Protein AF-0000000070045339 (afdb_homodimer)

Radius of gyration: 18.53 Å; Cα contacts (8 Å, |Δi|>4): 277; chains: 2; bounding box: 24×52×31 Å

InterPro domains:
  IPR003746 Protein of unknown function DUF167 [PF02594] (15-68)
  IPR003746 Protein of unknown function DUF167 [SM01152] (1-70)
  IPR003746 Protein of unknown function DUF167 [TIGR00251] (13-68)
  IPR036591 YggU-like superfamily [G3DSA:3.30.1200.10] (4-70)
  IPR036591 YggU-like superfamily [SSF69786] (13-69)

Foldseek 3Di:
DDDDDDDDDFDADWDDDPQDIDGGDDDDLPLPPVVQRVLVVVCVVVVHDSVQKDWDDQSNHPDTDIGGHD/DDDDDDDDDFDADWDDDPQDIDGGDDDDLDLPPVVQRVLVVVCVVVVHDSVQKDWDDQSNHPDTDIGGHD

Organism: NCBI:txid859350

Solvent-accessible surface area (backbone atoms only — not comparable to full-atom values): 7563 Å² total; per-residue (Å²): 86,69,33,40,34,38,58,38,66,37,57,71,45,78,45,78,56,91,52,33,34,43,32,29,33,74,49,56,95,45,76,52,56,33,55,51,49,50,36,48,52,50,18,59,73,73,71,47,59,52,88,36,44,43,78,76,42,40,79,85,44,52,55,26,35,34,36,40,65,125,90,69,32,42,34,37,57,39,65,38,56,71,45,76,46,77,57,91,52,34,33,42,31,28,35,74,50,58,95,46,79,51,56,34,57,52,50,49,37,47,52,50,17,60,74,72,70,48,59,53,88,36,45,43,77,76,43,39,79,86,44,54,53,25,34,34,36,38,63,123

Sequence (140 aa):
MIYKVRVEFSKEFLEIKENQINIGIKSKPLKGEANKEIIKKIAKHFGVSTALVQIKSGHKSREKIIEILKMIYKVRVEFSKEFLEIKENQINIGIKSKPLKGEANKEIIKKIAKHFGVSTALVQIKSGHKSREKIIEILK

Nearest PDB structures (foldseek):
  1n91-assembly1_A  TM=8.377E-01  e=1.249E-02  Escherichia coli O157:H7 str. EDL933
  1yh5-assembly1_A  TM=7.943E-01  e=1.249E-02  Escherichia coli O157:H7 str. EDL933
  5tr5-assembly1_A  TM=6.465E-01  e=1.350E+00  Homo sapiens
  2m0x-assembly1_A  TM=5.030E-01  e=2.017E+00  Homo sapiens
  1wgy-assembly1_A  TM=4.432E-01  e=3.684E+00  Homo sapiens

Structure (mmCIF, N/CA/C/O backbone):
data_AF-0000000070045339-model_v1
#
loop_
_entity.id
_entity.type
_entity.pdbx_description
1 polymer 'DUF167 domain-containing protein'
#
loop_
_atom_site.group_PDB
_atom_site.id
_atom_site.type_symbol
_atom_site.label_atom_id
_atom_site.label_alt_id
_atom_site.label_comp_id
_atom_site.label_asym_id
_atom_site.label_entity_id
_atom_site.label_seq_id
_atom_site.pdbx_PDB_ins_code
_atom_site.Cartn_x
_atom_site.Cartn_y
_atom_site.Cartn_z
_atom_site.occupancy
_atom_site.B_iso_or_equiv
_atom_site.auth_seq_id
_atom_site.auth_comp_id
_atom_site.auth_asym_id
_atom_site.auth_atom_id
_atom_site.pdbx_PDB_model_num
ATOM 1 N N . MET A 1 1 ? 2.34 -26.109 -10.508 1 95 1 MET A N 1
ATOM 2 C CA . MET A 1 1 ? 3.467 -25.188 -10.547 1 95 1 MET A CA 1
ATOM 3 C C . MET A 1 1 ? 3.781 -24.656 -9.148 1 95 1 MET A C 1
ATOM 5 O O . MET A 1 1 ? 2.871 -24.328 -8.383 1 95 1 MET A O 1
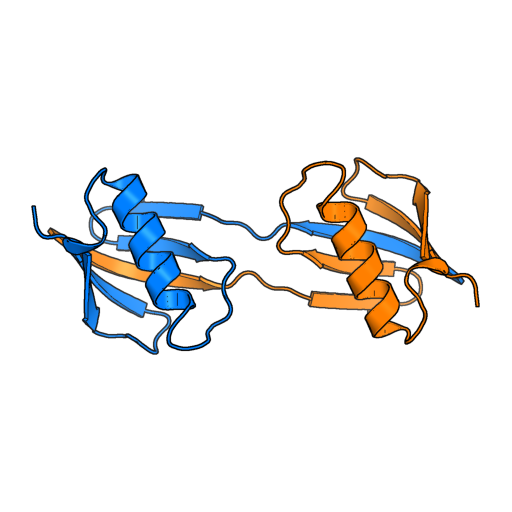ATOM 9 N N . ILE A 1 2 ? 5.113 -24.672 -8.828 1 96.56 2 ILE A N 1
ATOM 10 C CA . ILE A 1 2 ? 5.555 -24.234 -7.508 1 96.56 2 ILE A CA 1
ATOM 11 C C . ILE A 1 2 ? 6.418 -22.984 -7.648 1 96.56 2 ILE A C 1
ATOM 13 O O . ILE A 1 2 ? 7.32 -22.938 -8.484 1 96.56 2 ILE A O 1
ATOM 17 N N . TYR A 1 3 ? 6.117 -22 -6.777 1 97.38 3 TYR A N 1
ATOM 18 C CA . TYR A 1 3 ? 6.855 -20.734 -6.82 1 97.38 3 TYR A CA 1
ATOM 19 C C . TYR A 1 3 ? 7.309 -20.328 -5.422 1 97.38 3 TYR A C 1
ATOM 21 O O . TYR A 1 3 ? 6.605 -20.562 -4.438 1 97.38 3 TYR A O 1
ATOM 29 N N . LYS A 1 4 ? 8.43 -19.719 -5.367 1 97.88 4 LYS A N 1
ATOM 30 C CA . LYS A 1 4 ? 8.859 -19 -4.172 1 97.88 4 LYS A CA 1
ATOM 31 C C . LYS A 1 4 ? 8.406 -17.547 -4.207 1 97.88 4 LYS A C 1
ATOM 33 O O . LYS A 1 4 ? 8.727 -16.812 -5.148 1 97.88 4 LYS A O 1
ATOM 38 N N . VAL A 1 5 ? 7.676 -17.188 -3.096 1 96.94 5 VAL A N 1
ATOM 39 C CA . VAL A 1 5 ? 7.078 -15.852 -3.125 1 96.94 5 VAL A CA 1
ATOM 40 C C . VAL A 1 5 ? 7.695 -14.984 -2.031 1 96.94 5 VAL A C 1
ATOM 42 O O . VAL A 1 5 ? 7.805 -15.406 -0.88 1 96.94 5 VAL A O 1
ATOM 45 N N . ARG A 1 6 ? 8.07 -13.773 -2.414 1 96.69 6 ARG A N 1
ATOM 46 C CA . ARG A 1 6 ? 8.5 -12.75 -1.463 1 96.69 6 ARG A CA 1
ATOM 47 C C . ARG A 1 6 ? 7.5 -11.594 -1.419 1 96.69 6 ARG A C 1
ATOM 49 O O . ARG A 1 6 ? 7.215 -10.977 -2.445 1 96.69 6 ARG A O 1
ATOM 56 N N . VAL A 1 7 ? 7.023 -11.398 -0.202 1 93.62 7 VAL A N 1
ATOM 57 C CA . VAL A 1 7 ? 5.98 -10.391 -0.048 1 93.62 7 VAL A CA 1
ATOM 58 C C . VAL A 1 7 ? 6.602 -9.07 0.401 1 93.62 7 VAL A C 1
ATOM 60 O O . VAL A 1 7 ? 7.41 -9.039 1.331 1 93.62 7 VAL A O 1
ATOM 63 N N . GLU A 1 8 ? 6.23 -7.984 -0.32 1 88.69 8 GLU A N 1
ATOM 64 C CA . GLU A 1 8 ? 6.574 -6.633 0.108 1 88.69 8 GLU A CA 1
ATOM 65 C C . GLU A 1 8 ? 5.332 -5.863 0.548 1 88.69 8 GLU A C 1
ATOM 67 O O . GLU A 1 8 ? 4.383 -5.711 -0.223 1 88.69 8 GLU A O 1
ATOM 72 N N . PHE A 1 9 ? 5.359 -5.395 1.773 1 86 9 PHE A N 1
ATOM 73 C CA . PHE A 1 9 ? 4.215 -4.66 2.311 1 86 9 PHE A CA 1
ATOM 74 C C . PHE A 1 9 ? 4.34 -3.172 2.014 1 86 9 PHE A C 1
ATOM 76 O O . PHE A 1 9 ? 5.434 -2.607 2.088 1 86 9 PHE A O 1
ATOM 83 N N . SER A 1 10 ? 3.217 -2.703 1.582 1 80.31 10 SER A N 1
ATOM 84 C CA . SER A 1 10 ? 3.17 -1.265 1.339 1 80.31 10 SER A CA 1
ATOM 85 C C . SER A 1 10 ? 3.373 -0.478 2.629 1 80.31 10 SER A C 1
ATOM 87 O O . SER A 1 10 ? 2.863 -0.864 3.684 1 80.31 10 SER A O 1
ATOM 89 N N . LYS A 1 11 ? 4.227 0.384 2.486 1 72.44 11 LYS A N 1
ATOM 90 C CA . LYS A 1 11 ? 4.543 1.171 3.674 1 72.44 11 LYS A CA 1
ATOM 91 C C . LYS A 1 11 ? 3.641 2.396 3.779 1 72.44 11 LYS A C 1
ATOM 93 O O . LYS A 1 11 ? 3.518 3.166 2.824 1 72.44 11 LYS A O 1
ATOM 98 N N . GLU A 1 12 ? 2.701 2.34 4.719 1 81.88 12 GLU A N 1
ATOM 99 C CA . GLU A 1 12 ? 2.062 3.586 5.137 1 81.88 12 GLU A CA 1
ATOM 100 C C . GLU A 1 12 ? 2.883 4.297 6.207 1 81.88 12 GLU A C 1
ATOM 102 O O . GLU A 1 12 ? 3.312 3.674 7.184 1 81.88 12 GLU A O 1
ATOM 107 N N . PHE A 1 13 ? 3.236 5.461 5.801 1 86.88 13 PHE A N 1
ATOM 108 C CA . PHE A 1 13 ? 4.02 6.203 6.785 1 86.88 13 PHE A CA 1
ATOM 109 C C . PHE A 1 13 ? 3.756 7.699 6.672 1 86.88 13 PHE A C 1
ATOM 111 O O . PHE A 1 13 ? 3.174 8.156 5.688 1 86.88 13 PHE A O 1
ATOM 118 N N . LEU A 1 14 ? 3.945 8.43 7.734 1 94.44 14 LEU A N 1
ATOM 119 C CA . LEU A 1 14 ? 3.924 9.883 7.777 1 94.44 14 LEU A CA 1
ATOM 120 C C . LEU A 1 14 ? 5.113 10.422 8.57 1 94.44 14 LEU A C 1
ATOM 122 O O . LEU A 1 14 ? 5.23 10.18 9.773 1 94.44 14 LEU A O 1
ATOM 126 N N . GLU A 1 15 ? 6.039 10.992 7.828 1 95.06 15 GLU A N 1
ATOM 127 C CA . GLU A 1 15 ? 7.23 11.578 8.438 1 95.06 15 GLU A CA 1
ATOM 128 C C . GLU A 1 15 ? 7.211 13.102 8.32 1 95.06 15 GLU A C 1
ATOM 130 O O . GLU A 1 15 ? 7.023 13.648 7.234 1 95.06 15 GLU A O 1
ATOM 135 N N . ILE A 1 16 ? 7.414 13.758 9.477 1 95.19 16 ILE A N 1
ATOM 136 C CA . ILE A 1 16 ? 7.395 15.219 9.469 1 95.19 16 ILE A CA 1
ATOM 137 C C . ILE A 1 16 ? 8.781 15.75 9.836 1 95.19 16 ILE A C 1
ATOM 139 O O . ILE A 1 16 ? 9.352 15.367 10.859 1 95.19 16 ILE A O 1
ATOM 143 N N . LYS A 1 17 ? 9.32 16.531 8.945 1 95.94 17 LYS A N 1
ATOM 144 C CA . LYS A 1 17 ? 10.555 17.266 9.188 1 95.94 17 LYS A CA 1
ATOM 145 C C . LYS A 1 17 ? 10.352 18.766 8.953 1 95.94 17 LYS A C 1
ATOM 147 O O . LYS A 1 17 ? 10.32 19.219 7.805 1 95.94 17 LYS A O 1
ATOM 152 N N . GLU A 1 18 ? 10.281 19.484 10.008 1 94.56 18 GLU A N 1
ATOM 153 C CA . GLU A 1 18 ? 9.992 20.906 9.914 1 94.56 18 GLU A CA 1
ATOM 154 C C . GLU A 1 18 ? 8.664 21.156 9.195 1 94.56 18 GLU A C 1
ATOM 156 O O . GLU A 1 18 ? 7.609 20.734 9.664 1 94.56 18 GLU A O 1
ATOM 161 N N . ASN A 1 19 ? 8.719 21.75 8.07 1 95.88 19 ASN A N 1
ATOM 162 C CA . ASN A 1 19 ? 7.496 22.047 7.328 1 95.88 19 ASN A CA 1
ATOM 163 C C . ASN A 1 19 ? 7.316 21.109 6.141 1 95.88 19 ASN A C 1
ATOM 165 O O . ASN A 1 19 ? 6.625 21.438 5.176 1 95.88 19 ASN A O 1
ATOM 169 N N . GLN A 1 20 ? 7.969 19.969 6.227 1 97.06 20 GLN A N 1
ATOM 170 C CA . GLN A 1 20 ? 7.871 18.969 5.168 1 97.06 20 GLN A CA 1
ATOM 171 C C . GLN A 1 20 ? 7.273 17.672 5.691 1 97.06 20 GLN A C 1
ATOM 173 O O . GLN A 1 20 ? 7.68 17.172 6.742 1 97.06 20 GLN A O 1
ATOM 178 N N . ILE A 1 21 ? 6.281 17.203 4.902 1 97.19 21 ILE A N 1
ATOM 179 C CA . ILE A 1 21 ? 5.68 15.93 5.27 1 97.19 21 ILE A CA 1
ATOM 180 C C . ILE A 1 21 ? 5.875 14.922 4.137 1 97.19 21 ILE A C 1
ATOM 182 O O . ILE A 1 21 ? 5.484 15.18 2.994 1 97.19 21 ILE A O 1
ATOM 186 N N . ASN A 1 22 ? 6.535 13.812 4.48 1 95.69 22 ASN A N 1
ATOM 187 C CA . ASN A 1 22 ? 6.547 12.656 3.588 1 95.69 22 ASN A CA 1
ATOM 188 C C . ASN A 1 22 ? 5.52 11.609 4.008 1 95.69 22 ASN A C 1
ATOM 190 O O . ASN A 1 22 ? 5.52 11.164 5.156 1 95.69 22 ASN A O 1
ATOM 194 N N . ILE A 1 23 ? 4.633 11.305 2.979 1 94.88 23 ILE A N 1
ATOM 195 C CA . ILE A 1 23 ? 3.529 10.43 3.373 1 94.88 23 ILE A CA 1
ATOM 196 C C . ILE A 1 23 ? 3.393 9.289 2.371 1 94.88 23 ILE A C 1
ATOM 198 O O . ILE A 1 23 ? 3.408 9.508 1.158 1 94.88 23 ILE A O 1
ATOM 202 N N . GLY A 1 24 ? 3.391 8.156 2.926 1 91.5 24 GLY A N 1
ATOM 203 C CA . GLY A 1 24 ? 3.082 6.977 2.139 1 91.5 24 GLY A CA 1
ATOM 204 C C . GLY A 1 24 ? 1.622 6.57 2.217 1 91.5 24 GLY A C 1
ATOM 205 O O . GLY A 1 24 ? 1.072 6.418 3.309 1 91.5 24 GLY A O 1
ATOM 206 N N . ILE A 1 25 ? 1.046 6.383 0.968 1 88 25 ILE A N 1
ATOM 207 C CA . ILE A 1 25 ? -0.375 6.051 0.997 1 88 25 ILE A CA 1
ATOM 208 C C . ILE A 1 25 ? -0.615 4.746 0.242 1 88 25 ILE A C 1
ATOM 210 O O . ILE A 1 25 ? 0.217 4.328 -0.566 1 88 25 ILE A O 1
ATOM 214 N N . LYS A 1 26 ? -1.754 4.219 0.552 1 82.88 26 LYS A N 1
ATOM 215 C CA . LYS A 1 26 ? -2.129 2.955 -0.076 1 82.88 26 LYS A CA 1
ATOM 216 C C . LYS A 1 26 ? -2.975 3.193 -1.324 1 82.88 26 LYS A C 1
ATOM 218 O O . LYS A 1 26 ? -2.979 2.371 -2.244 1 82.88 26 LYS A O 1
ATOM 223 N N . SER A 1 27 ? -3.643 4.324 -1.28 1 81.19 27 SER A N 1
ATOM 224 C CA . SER A 1 27 ? -4.539 4.641 -2.387 1 81.19 27 SER A CA 1
ATOM 225 C C . SER A 1 27 ? -3.764 4.828 -3.689 1 81.19 27 SER A C 1
ATOM 227 O O . SER A 1 27 ? -2.576 5.152 -3.67 1 81.19 27 SER A O 1
ATOM 229 N N . LYS A 1 28 ? -4.531 4.562 -4.836 1 79.88 28 LYS A N 1
ATOM 230 C CA . LYS A 1 28 ? -3.941 4.805 -6.148 1 79.88 28 LYS A CA 1
ATOM 231 C C . LYS A 1 28 ? -3.906 6.293 -6.469 1 79.88 28 LYS A C 1
ATOM 233 O O . LYS A 1 28 ? -4.691 7.07 -5.922 1 79.88 28 LYS A O 1
ATOM 238 N N . PRO A 1 29 ? -3.008 6.617 -7.312 1 82.5 29 PRO A N 1
ATOM 239 C CA . PRO A 1 29 ? -2.9 8.031 -7.688 1 82.5 29 PRO A CA 1
ATOM 240 C C . PRO A 1 29 ? -4.137 8.539 -8.422 1 82.5 29 PRO A C 1
ATOM 242 O O . PRO A 1 29 ? -4.129 8.633 -9.656 1 82.5 29 PRO A O 1
ATOM 245 N N . LEU A 1 30 ? -5.23 8.094 -8.117 1 76.06 30 LEU A N 1
ATOM 246 C CA . LEU A 1 30 ? -6.461 8.578 -8.734 1 76.06 30 LEU A CA 1
ATOM 247 C C . LEU A 1 30 ? -7.004 9.797 -7.992 1 76.06 30 LEU A C 1
ATOM 249 O O . LEU A 1 30 ? -7.051 9.797 -6.758 1 76.06 30 LEU A O 1
ATOM 253 N N . LYS A 1 31 ? -6.941 10.961 -8.562 1 67 31 LYS A N 1
ATOM 254 C CA . LYS A 1 31 ? -7.109 12.352 -8.148 1 67 31 LYS A CA 1
ATOM 255 C C . LYS A 1 31 ? -8.242 12.492 -7.137 1 67 31 LYS A C 1
ATOM 257 O O . LYS A 1 31 ? -8.172 13.312 -6.219 1 67 31 LYS A O 1
ATOM 262 N N . GLY A 1 32 ? -8.547 11.656 -6.441 1 79.56 32 GLY A N 1
ATOM 263 C CA . GLY A 1 32 ? -9.562 11.844 -5.418 1 79.56 32 GLY A CA 1
ATOM 264 C C . GLY A 1 32 ? -9.352 10.977 -4.195 1 79.56 32 GLY A C 1
ATOM 265 O O . GLY A 1 32 ? -9.375 11.461 -3.062 1 79.56 32 GLY A O 1
ATOM 266 N N . GLU A 1 33 ? -9 9.93 -4.438 1 87.12 33 GLU A N 1
ATOM 267 C CA . GLU A 1 33 ? -8.844 9.008 -3.314 1 87.12 33 GLU A CA 1
ATOM 268 C C . GLU A 1 33 ? -7.523 9.25 -2.584 1 87.12 33 GLU A C 1
ATOM 270 O O . GLU A 1 33 ? -7.48 9.219 -1.353 1 87.12 33 GLU A O 1
ATOM 275 N N . ALA A 1 34 ? -6.574 9.523 -3.389 1 91.81 34 ALA A N 1
ATO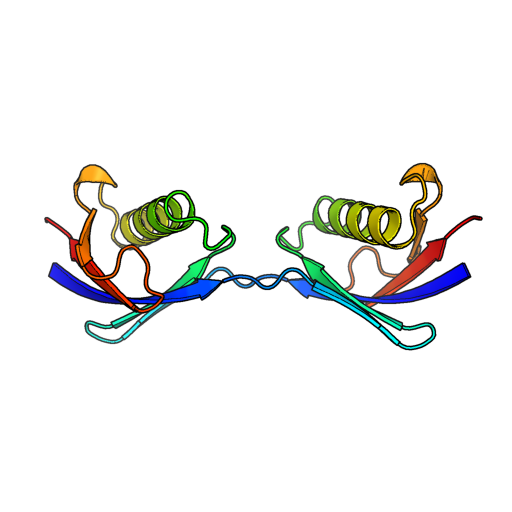M 276 C CA . ALA A 1 34 ? -5.266 9.781 -2.795 1 91.81 34 ALA A CA 1
ATOM 277 C C . ALA A 1 34 ? -5.305 11.016 -1.899 1 91.81 34 ALA A C 1
ATOM 279 O O . ALA A 1 34 ? -4.844 10.984 -0.757 1 91.81 34 ALA A O 1
ATOM 280 N N . ASN A 1 35 ? -5.941 12.07 -2.287 1 93.94 35 ASN A N 1
ATOM 281 C CA . ASN A 1 35 ? -6.02 13.32 -1.541 1 93.94 35 ASN A CA 1
ATOM 282 C C . ASN A 1 35 ? -6.82 13.156 -0.252 1 93.94 35 ASN A C 1
ATOM 284 O O . ASN A 1 35 ? -6.441 13.695 0.791 1 93.94 35 ASN A O 1
ATOM 288 N N . LYS A 1 36 ? -7.797 12.422 -0.463 1 94.06 36 LYS A N 1
ATOM 289 C CA . LYS A 1 36 ? -8.625 12.164 0.713 1 94.06 36 LYS A CA 1
ATOM 290 C C . LYS A 1 36 ? -7.836 11.398 1.775 1 94.06 36 LYS A C 1
ATOM 292 O O . LYS A 1 36 ? -7.91 11.719 2.963 1 94.06 36 LYS A O 1
ATOM 297 N N . GLU A 1 37 ? -7.129 10.453 1.271 1 93.44 37 GLU A N 1
ATOM 298 C CA . GLU A 1 37 ? -6.328 9.656 2.193 1 93.44 37 GLU A CA 1
ATOM 299 C C . GLU A 1 37 ? -5.23 10.492 2.842 1 93.44 37 GLU A C 1
ATOM 301 O O . GLU A 1 37 ? -4.957 10.352 4.035 1 93.44 37 GLU A O 1
ATOM 306 N N . ILE A 1 38 ? -4.676 11.32 2.152 1 94.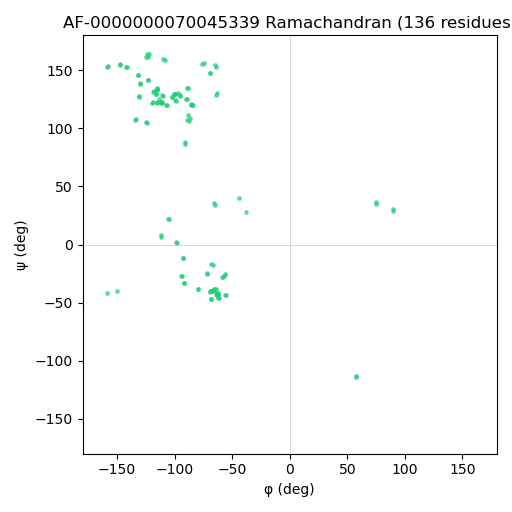88 38 ILE A N 1
ATOM 307 C CA . ILE A 1 38 ? -3.633 12.203 2.662 1 94.88 38 ILE A CA 1
ATOM 308 C C . ILE A 1 38 ? -4.203 13.094 3.766 1 94.88 38 ILE A C 1
ATOM 310 O O . ILE A 1 38 ? -3.629 13.188 4.852 1 94.88 38 ILE A O 1
ATOM 314 N N . ILE A 1 39 ? -5.348 13.641 3.51 1 96.31 39 ILE A N 1
ATOM 315 C CA . ILE A 1 39 ? -6.008 14.539 4.453 1 96.31 39 ILE A CA 1
ATOM 316 C C . ILE A 1 39 ? -6.34 13.781 5.738 1 96.31 39 ILE A C 1
ATOM 318 O O . ILE A 1 39 ? -6.082 14.273 6.84 1 96.31 39 ILE A O 1
ATOM 322 N N . LYS A 1 40 ? -6.805 12.656 5.508 1 96.31 40 LYS A N 1
ATOM 323 C CA . LYS A 1 40 ? -7.176 11.844 6.66 1 96.31 40 LYS A CA 1
ATOM 324 C C . LYS A 1 40 ? -5.961 11.523 7.523 1 96.31 40 LYS A C 1
ATOM 326 O O . LYS A 1 40 ? -6.012 11.648 8.75 1 96.31 40 LYS A O 1
ATOM 331 N N . LYS A 1 41 ? -4.895 11.195 6.898 1 95.5 41 LYS A N 1
ATOM 332 C CA . LYS A 1 41 ? -3.684 10.82 7.625 1 95.5 41 LYS A CA 1
ATOM 333 C C . LYS A 1 41 ? -3.082 12.023 8.344 1 95.5 41 LYS A C 1
ATOM 335 O O . LYS A 1 41 ? -2.641 11.914 9.492 1 95.5 41 LYS A O 1
ATOM 340 N N . ILE A 1 42 ? -3.117 13.039 7.707 1 96.75 42 ILE A N 1
ATOM 341 C CA . ILE A 1 42 ? -2.568 14.258 8.297 1 96.75 42 ILE A CA 1
ATOM 342 C C . ILE A 1 42 ? -3.445 14.711 9.461 1 96.75 42 ILE A C 1
ATOM 344 O O . ILE A 1 42 ? -2.938 15.039 10.539 1 96.75 42 ILE A O 1
ATOM 348 N N . ALA A 1 43 ? -4.727 14.719 9.227 1 97.69 43 ALA A N 1
ATOM 349 C CA . ALA A 1 43 ? -5.66 15.102 10.281 1 97.69 43 ALA A CA 1
ATOM 350 C C . ALA A 1 43 ? -5.469 14.234 11.523 1 97.69 43 ALA A C 1
ATOM 352 O O . ALA A 1 43 ? -5.418 14.742 12.641 1 97.69 43 ALA A O 1
ATOM 353 N N . LYS A 1 44 ? -5.32 13.023 11.273 1 96.31 44 LYS A N 1
ATOM 354 C CA . LYS A 1 44 ? -5.133 12.078 12.375 1 96.31 44 LYS A CA 1
ATOM 355 C C . LYS A 1 44 ? -3.852 12.375 13.141 1 96.31 44 LYS A C 1
ATOM 357 O O . LYS A 1 44 ? -3.85 12.391 14.375 1 96.31 44 LYS A O 1
ATOM 362 N N . HIS A 1 45 ? -2.799 12.672 12.453 1 95.19 45 HIS A N 1
ATOM 363 C CA . HIS A 1 45 ? -1.501 12.914 13.07 1 95.19 45 HIS A CA 1
ATOM 364 C C . HIS A 1 45 ? -1.535 14.156 13.953 1 95.19 45 HIS A C 1
ATOM 366 O O . HIS A 1 45 ? -0.974 14.156 15.055 1 95.19 45 HIS A O 1
ATOM 372 N N . PHE A 1 46 ? -2.219 15.102 13.5 1 96.12 46 PHE A N 1
ATOM 373 C CA . PHE A 1 46 ? -2.23 16.391 14.195 1 96.12 46 PHE A CA 1
ATOM 374 C C . PHE A 1 46 ? -3.389 16.453 15.188 1 96.12 46 PHE A C 1
ATOM 376 O O . PHE A 1 46 ? -3.5 17.406 15.953 1 96.12 46 PHE A O 1
ATOM 383 N N . GLY A 1 47 ? -4.301 15.484 15.094 1 96.81 47 GLY A N 1
ATOM 384 C CA . GLY A 1 47 ? -5.426 15.445 16.016 1 96.81 47 GLY A CA 1
ATOM 385 C C . GLY A 1 47 ? -6.484 16.484 15.711 1 96.81 47 GLY A C 1
ATOM 386 O O . GLY A 1 47 ? -7.023 17.109 16.625 1 96.81 47 GLY A O 1
ATOM 387 N N . VAL A 1 48 ? -6.691 16.75 14.516 1 97.06 48 VAL A N 1
ATOM 388 C CA . VAL A 1 48 ? -7.684 17.719 14.086 1 97.06 48 VAL A CA 1
ATOM 389 C C . VAL A 1 48 ? -8.695 17.062 13.148 1 97.06 48 VAL A C 1
ATOM 391 O O . VAL A 1 48 ? -8.469 15.953 12.672 1 97.06 48 VAL A O 1
ATOM 394 N N . SER A 1 49 ? -9.883 17.781 12.945 1 97.06 49 SER A N 1
ATOM 395 C CA . SER A 1 49 ? -10.867 17.297 11.984 1 97.06 49 SER A CA 1
ATOM 396 C C . SER A 1 49 ? -10.352 17.422 10.555 1 97.06 49 SER A C 1
ATOM 398 O O . SER A 1 49 ? -9.586 18.344 10.25 1 97.06 49 SER A O 1
ATOM 400 N N . THR A 1 50 ? -10.734 16.531 9.719 1 97.12 50 THR A N 1
ATOM 401 C CA . THR A 1 50 ? -10.367 16.578 8.312 1 97.12 50 THR A CA 1
ATOM 402 C C . THR A 1 50 ? -10.789 17.891 7.68 1 97.12 50 THR A C 1
ATOM 404 O O . THR A 1 50 ? -10.164 18.375 6.73 1 97.12 50 THR A O 1
ATOM 407 N N . ALA A 1 51 ? -11.812 18.484 8.297 1 97.06 51 ALA A N 1
ATOM 408 C CA . ALA A 1 51 ? -12.352 19.734 7.762 1 97.06 51 ALA A CA 1
ATOM 409 C C . ALA A 1 51 ? -11.352 20.875 7.922 1 97.06 51 ALA A C 1
ATOM 411 O O . ALA A 1 51 ? -11.445 21.906 7.234 1 97.06 51 ALA A O 1
ATOM 412 N N . LEU A 1 52 ? -10.414 20.672 8.734 1 97.69 52 LEU A N 1
ATOM 413 C CA . LEU A 1 52 ? -9.453 21.734 9.031 1 97.69 52 LEU A CA 1
ATOM 414 C C . LEU A 1 52 ? -8.172 21.547 8.227 1 97.69 52 LEU A C 1
ATOM 416 O O . LEU A 1 52 ? -7.234 22.344 8.359 1 97.69 52 LEU A O 1
ATOM 420 N N . VAL A 1 53 ? -8.102 20.531 7.363 1 97.88 53 VAL A N 1
ATOM 421 C CA . VAL A 1 53 ? -6.945 20.25 6.516 1 97.88 53 VAL A CA 1
ATOM 422 C C . VAL A 1 53 ? -7.305 20.5 5.055 1 97.88 53 VAL A C 1
ATOM 424 O O . VAL A 1 53 ? -8.266 19.922 4.539 1 97.88 53 VAL A O 1
ATOM 427 N N . GLN A 1 54 ? -6.539 21.391 4.43 1 96.62 54 GLN A N 1
ATOM 428 C CA . GLN A 1 54 ? -6.844 21.734 3.045 1 96.62 54 GLN A CA 1
ATOM 429 C C . GLN A 1 54 ? -5.598 21.641 2.17 1 96.62 54 GLN A C 1
ATOM 431 O O . GLN A 1 54 ? -4.512 22.047 2.584 1 96.62 54 GLN A O 1
ATOM 436 N N . ILE A 1 55 ? -5.824 21.078 0.935 1 96 55 ILE A N 1
ATOM 437 C CA . ILE A 1 55 ? -4.758 21.109 -0.062 1 96 55 ILE A CA 1
ATOM 438 C C . ILE A 1 55 ? -4.805 22.422 -0.838 1 96 55 ILE A C 1
ATOM 440 O O . ILE A 1 55 ? -5.801 22.719 -1.507 1 96 55 ILE A O 1
ATOM 444 N N . LYS A 1 56 ? -3.828 23.109 -0.79 1 96.88 56 LYS A N 1
ATOM 445 C CA . LYS A 1 56 ? -3.797 24.422 -1.408 1 96.88 56 LYS A CA 1
ATOM 446 C C . LYS A 1 56 ? -3.271 24.359 -2.84 1 96.88 56 LYS A C 1
ATOM 448 O O . LYS A 1 56 ? -3.65 25.156 -3.688 1 96.88 56 LYS A O 1
ATOM 453 N N . SER A 1 57 ? -2.43 23.516 -3.057 1 96.25 57 SER A N 1
ATOM 454 C CA . SER A 1 57 ? -1.853 23.344 -4.387 1 96.25 57 SER A CA 1
ATOM 455 C C . SER A 1 57 ? -1.266 21.953 -4.566 1 96.25 57 SER A C 1
ATOM 457 O O . SER A 1 57 ? -0.961 21.266 -3.584 1 96.25 57 SER A O 1
ATOM 459 N N . GLY A 1 58 ? -1.212 21.453 -5.863 1 94.94 58 GLY A N 1
ATOM 460 C CA . GLY A 1 58 ? -0.571 20.188 -6.141 1 94.94 58 GLY A CA 1
ATOM 461 C C . GLY A 1 58 ? -1.521 19 -6.047 1 94.94 58 GLY A C 1
ATOM 462 O O . GLY A 1 58 ? -1.115 17.906 -5.68 1 94.94 58 GLY A O 1
ATOM 463 N N . HIS A 1 59 ? -2.82 19.25 -6.332 1 90.88 59 HIS A N 1
ATOM 464 C CA . HIS A 1 59 ? -3.834 18.203 -6.203 1 90.88 59 HIS A CA 1
ATOM 465 C C . HIS A 1 59 ? -3.492 17 -7.066 1 90.88 59 HIS A C 1
ATOM 467 O O . HIS A 1 59 ? -3.805 15.859 -6.703 1 90.88 59 HIS A O 1
ATOM 473 N N . LYS A 1 60 ? -2.822 17.281 -8.07 1 90.94 60 LYS A N 1
ATOM 474 C CA . LYS A 1 60 ? -2.547 16.203 -9.008 1 90.94 60 LYS A CA 1
ATOM 475 C C . LYS A 1 60 ? -1.066 15.836 -9.008 1 90.94 60 LYS A C 1
ATOM 477 O O . LYS A 1 60 ? -0.609 15.07 -9.859 1 90.94 60 LYS A O 1
ATOM 482 N N . SER A 1 61 ? -0.371 16.422 -8.078 1 92.31 61 SER A N 1
ATOM 483 C CA . SER A 1 61 ? 1.069 16.188 -8.023 1 92.31 61 SER A CA 1
ATOM 484 C C . SER A 1 61 ? 1.449 15.344 -6.816 1 92.31 61 SER A C 1
ATOM 486 O O . SER A 1 61 ? 0.669 15.211 -5.871 1 92.31 61 SER A O 1
ATOM 488 N N . ARG A 1 62 ? 2.561 14.82 -6.988 1 92.69 62 ARG A N 1
ATOM 489 C CA . ARG A 1 62 ? 3.107 14.102 -5.84 1 92.69 62 ARG A CA 1
ATOM 490 C C . ARG A 1 62 ? 3.561 15.07 -4.754 1 92.69 62 ARG A C 1
ATOM 492 O O . ARG A 1 62 ? 3.754 14.68 -3.602 1 92.69 62 ARG A O 1
ATOM 499 N N . GLU A 1 63 ? 3.881 16.25 -5.191 1 95.06 63 GLU A N 1
ATOM 500 C CA . GLU A 1 63 ? 4.219 17.328 -4.254 1 95.06 63 GLU A CA 1
ATOM 501 C C . GLU A 1 63 ? 3.057 18.297 -4.082 1 95.06 63 GLU A C 1
ATOM 503 O O . GLU A 1 63 ? 2.514 18.797 -5.062 1 95.06 63 GLU A O 1
ATOM 508 N N . LYS A 1 64 ? 2.689 18.5 -2.74 1 96.12 64 LYS A N 1
ATOM 509 C CA . LYS A 1 64 ? 1.529 19.359 -2.51 1 96.12 64 LYS A CA 1
ATO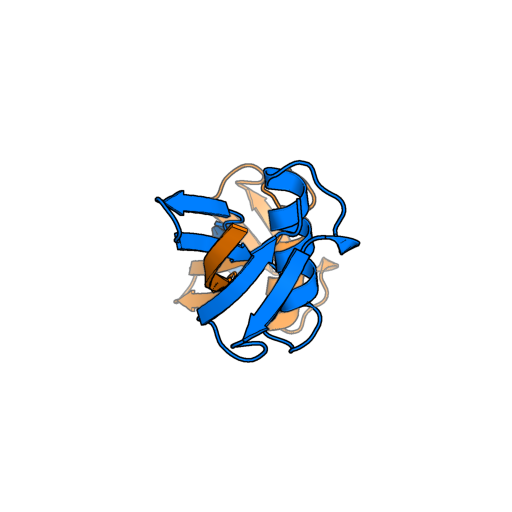M 510 C C . LYS A 1 64 ? 1.732 20.25 -1.283 1 96.12 64 LYS A C 1
ATOM 512 O O . LYS A 1 64 ? 2.568 19.938 -0.428 1 96.12 64 LYS A O 1
ATOM 517 N N . ILE A 1 65 ? 1.076 21.312 -1.376 1 97.94 65 ILE A N 1
ATOM 518 C CA . ILE A 1 65 ? 1.057 22.219 -0.233 1 97.94 65 ILE A CA 1
ATOM 519 C C . ILE A 1 65 ? -0.248 22.047 0.542 1 97.94 65 ILE A C 1
ATOM 521 O O . ILE A 1 65 ? -1.335 22.125 -0.035 1 97.94 65 ILE A O 1
ATOM 525 N N . ILE A 1 66 ? -0.112 21.859 1.852 1 97.5 66 ILE A N 1
ATOM 526 C CA . ILE A 1 66 ? -1.276 21.625 2.699 1 97.5 66 ILE A CA 1
ATOM 527 C C . ILE A 1 66 ? -1.332 22.672 3.803 1 97.5 66 ILE A C 1
ATOM 529 O O . ILE A 1 66 ? -0.297 23.078 4.336 1 97.5 66 ILE A O 1
ATOM 533 N N . GLU A 1 67 ? -2.527 23.031 4.035 1 97.94 67 GLU A N 1
ATOM 534 C CA . GLU A 1 67 ? -2.77 23.969 5.137 1 97.94 67 GLU A CA 1
ATOM 535 C C . GLU A 1 67 ? -3.627 23.312 6.223 1 97.94 67 GLU A C 1
ATOM 537 O O . GLU A 1 67 ? -4.633 22.672 5.926 1 97.94 67 GLU A O 1
ATOM 542 N N . ILE A 1 68 ? -3.123 23.438 7.445 1 96.5 68 ILE A N 1
ATOM 543 C CA . ILE A 1 68 ? -3.9 23.031 8.609 1 96.5 68 ILE A CA 1
ATOM 544 C C . ILE A 1 68 ? -4.398 24.25 9.367 1 96.5 68 ILE A C 1
ATOM 546 O O . ILE A 1 68 ? -3.604 25.047 9.859 1 96.5 68 ILE A O 1
ATOM 550 N N . LEU A 1 69 ? -5.773 24.297 9.438 1 91.31 69 LEU A N 1
ATOM 551 C CA . LEU A 1 69 ? -6.383 25.453 10.07 1 91.31 69 LEU A CA 1
ATOM 552 C C . LEU A 1 69 ? -6.598 25.219 11.555 1 91.31 69 LEU A C 1
ATOM 554 O O . LEU A 1 69 ? -7.094 24.156 11.961 1 91.31 69 LEU A O 1
ATOM 558 N N . LYS A 1 70 ? -5.715 25.484 12.422 1 70.75 70 LYS A N 1
ATOM 559 C CA . LYS A 1 70 ? -5.957 25.469 13.867 1 70.75 70 LYS A CA 1
ATOM 560 C C . LYS A 1 70 ? -6.656 26.734 14.328 1 70.75 70 LYS A C 1
ATOM 562 O O . LYS A 1 70 ? -6.453 27.812 13.75 1 70.75 70 LYS A O 1
ATOM 567 N N . MET B 1 1 ? -1.157 26.422 9.875 1 95.06 1 MET B N 1
ATOM 568 C CA . MET B 1 1 ? 0.122 25.766 9.602 1 95.06 1 MET B CA 1
ATOM 569 C C . MET B 1 1 ? 0.184 25.281 8.164 1 95.06 1 MET B C 1
ATOM 571 O O . MET B 1 1 ? -0.792 24.719 7.648 1 95.06 1 MET B O 1
ATOM 575 N N . ILE B 1 2 ? 1.344 25.594 7.535 1 96.62 2 ILE B N 1
ATOM 576 C CA . ILE B 1 2 ? 1.526 25.219 6.141 1 96.62 2 ILE B CA 1
ATOM 577 C C . ILE B 1 2 ? 2.66 24.203 6.027 1 96.62 2 ILE B C 1
ATOM 579 O O . ILE B 1 2 ? 3.732 24.391 6.602 1 96.62 2 ILE B O 1
ATOM 583 N N . TYR B 1 3 ? 2.379 23.156 5.238 1 97.5 3 TYR B N 1
ATOM 584 C CA . TYR B 1 3 ? 3.373 22.094 5.062 1 97.5 3 TYR B CA 1
ATOM 585 C C . TYR B 1 3 ? 3.545 21.75 3.586 1 97.5 3 TYR B C 1
ATOM 587 O O . TYR B 1 3 ? 2.58 21.781 2.818 1 97.5 3 TYR B O 1
ATOM 595 N N . LYS B 1 4 ? 4.75 21.406 3.201 1 97.94 4 LYS B N 1
ATOM 596 C CA . LYS B 1 4 ? 5.012 20.766 1.916 1 97.94 4 LYS B CA 1
ATOM 597 C C . LYS B 1 4 ? 4.93 19.25 2.033 1 97.94 4 LYS B C 1
ATOM 599 O O . LYS B 1 4 ? 5.633 18.641 2.844 1 97.94 4 LYS B O 1
ATOM 604 N N . VAL B 1 5 ? 4.047 18.688 1.135 1 96.94 5 VAL B N 1
ATOM 605 C CA . VAL B 1 5 ? 3.795 17.25 1.283 1 96.94 5 VAL B CA 1
ATOM 606 C C . VAL B 1 5 ? 4.297 16.516 0.047 1 96.94 5 VAL B C 1
ATOM 608 O O . VAL B 1 5 ? 4.027 16.922 -1.084 1 96.94 5 VAL B O 1
ATOM 611 N N . ARG B 1 6 ? 5 15.453 0.3 1 96.5 6 ARG B N 1
ATOM 612 C CA . ARG B 1 6 ? 5.391 14.523 -0.754 1 96.5 6 ARG B CA 1
ATOM 613 C C . ARG B 1 6 ? 4.707 13.172 -0.578 1 96.5 6 ARG B C 1
ATOM 615 O O . ARG B 1 6 ? 4.832 12.539 0.472 1 96.5 6 ARG B O 1
ATOM 622 N N . VAL B 1 7 ? 4.039 12.781 -1.659 1 93.94 7 VAL B N 1
ATOM 623 C CA . VAL B 1 7 ? 3.246 11.555 -1.572 1 93.94 7 VAL B CA 1
ATOM 624 C C . VAL B 1 7 ? 4.02 10.398 -2.193 1 93.94 7 VAL B C 1
ATOM 626 O O . VAL B 1 7 ? 4.555 10.516 -3.297 1 93.94 7 VAL B O 1
ATOM 629 N N . GLU B 1 8 ? 4.094 9.297 -1.422 1 88.69 8 GLU B N 1
ATOM 630 C CA . GLU B 1 8 ? 4.613 8.039 -1.955 1 88.69 8 GLU B CA 1
ATOM 631 C C . GLU B 1 8 ? 3.51 6.996 -2.084 1 88.69 8 GLU B C 1
ATOM 633 O O . GLU B 1 8 ? 2.85 6.66 -1.101 1 88.69 8 GLU B O 1
ATOM 638 N N . PHE B 1 9 ? 3.309 6.508 -3.27 1 85.94 9 PHE B N 1
ATOM 639 C CA . PHE B 1 9 ? 2.266 5.52 -3.516 1 85.94 9 PHE B CA 1
ATOM 640 C C . PHE B 1 9 ? 2.793 4.109 -3.297 1 85.94 9 PHE B C 1
ATOM 642 O O . PHE B 1 9 ? 3.93 3.801 -3.66 1 85.94 9 PHE B O 1
ATOM 649 N N . SER B 1 10 ? 1.95 3.408 -2.6 1 80.25 10 SER B N 1
ATOM 650 C CA . SER B 1 10 ? 2.291 2.004 -2.393 1 80.25 10 SER B CA 1
ATOM 651 C C . SER B 1 10 ? 2.322 1.242 -3.713 1 80.25 10 SER B C 1
ATOM 653 O O . SER B 1 10 ? 1.487 1.476 -4.59 1 80.25 10 SER B O 1
ATOM 655 N N . LYS B 1 11 ? 3.369 0.626 -3.832 1 72.5 11 LYS B N 1
ATOM 656 C CA . LYS B 1 11 ? 3.537 -0.104 -5.086 1 72.5 11 LYS B CA 1
ATOM 657 C C . LYS B 1 11 ? 2.936 -1.503 -4.992 1 72.5 11 LYS B C 1
ATOM 659 O O . LYS B 1 11 ? 3.246 -2.256 -4.066 1 72.5 11 LYS B O 1
ATOM 664 N N . GLU B 1 12 ? 1.792 -1.7 -5.648 1 81.88 12 GLU B N 1
ATOM 665 C CA . GLU B 1 12 ? 1.369 -3.068 -5.934 1 81.88 12 GLU B CA 1
ATOM 666 C C . GLU B 1 12 ? 2.027 -3.596 -7.203 1 81.88 12 GLU B C 1
ATOM 668 O O . GLU B 1 12 ? 2.033 -2.918 -8.234 1 81.88 12 GLU B O 1
ATOM 673 N N . PHE B 1 13 ? 2.725 -4.641 -6.945 1 87 13 PHE B N 1
ATOM 674 C CA . PHE B 1 13 ? 3.379 -5.207 -8.117 1 87 13 PHE B CA 1
ATOM 675 C C . PHE B 1 13 ? 3.498 -6.723 -7.996 1 87 13 PHE B C 1
ATOM 677 O O . PHE B 1 13 ? 3.301 -7.277 -6.914 1 87 13 PHE B O 1
ATOM 684 N N . LEU B 1 14 ? 3.594 -7.406 -9.078 1 94.5 14 LEU B N 1
ATOM 685 C CA . LEU B 1 14 ? 3.896 -8.828 -9.172 1 94.5 14 LEU B CA 1
ATOM 686 C C . LEU B 1 14 ? 4.938 -9.102 -10.25 1 94.5 14 LEU B C 1
ATOM 688 O O . LEU B 1 14 ? 4.688 -8.867 -11.43 1 94.5 14 LEU B O 1
ATOM 692 N N . GLU B 1 15 ? 6.125 -9.422 -9.789 1 95.06 15 GLU B N 1
ATOM 693 C CA . GLU B 1 15 ? 7.227 -9.734 -10.695 1 95.06 15 GLU B CA 1
ATOM 694 C C . GLU B 1 15 ? 7.582 -11.219 -10.641 1 95.06 15 GLU B C 1
ATOM 696 O O . GLU B 1 15 ? 7.797 -11.766 -9.555 1 95.06 15 GLU B O 1
ATOM 701 N N . ILE B 1 16 ? 7.625 -11.82 -11.82 1 95.25 16 ILE B N 1
ATOM 702 C CA . ILE B 1 16 ? 7.941 -13.25 -11.859 1 95.25 16 ILE B CA 1
ATOM 703 C C . ILE B 1 16 ? 9.273 -13.461 -12.578 1 95.25 16 ILE B C 1
ATOM 705 O O . ILE B 1 16 ? 9.461 -12.984 -13.703 1 95.25 16 ILE B O 1
ATOM 709 N N . LYS B 1 17 ? 10.195 -14.07 -11.883 1 95.62 17 LYS B N 1
ATOM 710 C CA . LYS B 1 17 ? 11.461 -14.523 -12.453 1 95.62 17 LYS B CA 1
ATOM 711 C C . LYS B 1 17 ? 11.664 -16.016 -12.227 1 95.62 17 LYS B C 1
ATOM 713 O O . LYS B 1 17 ? 12.031 -16.438 -11.125 1 95.62 17 LYS B O 1
ATOM 718 N N . GLU B 1 18 ? 11.484 -16.766 -13.266 1 94.62 18 GLU B N 1
ATOM 719 C CA . GLU B 1 18 ? 11.555 -18.219 -13.156 1 94.62 18 GLU B CA 1
ATOM 720 C C . GLU B 1 18 ? 10.555 -18.734 -12.133 1 94.62 18 GLU B C 1
ATOM 722 O O . GLU B 1 18 ? 9.344 -18.562 -12.297 1 94.62 18 GLU B O 1
ATOM 727 N N . ASN B 1 19 ? 11.023 -19.266 -11.07 1 95.94 19 ASN B N 1
ATOM 728 C CA . ASN B 1 19 ? 10.133 -19.812 -10.062 1 95.94 19 ASN B CA 1
ATOM 729 C C . ASN B 1 19 ? 10.047 -18.906 -8.828 1 95.94 19 ASN B C 1
ATOM 731 O O . ASN B 1 19 ? 9.719 -19.375 -7.738 1 95.94 19 ASN B O 1
ATOM 735 N N . GLN B 1 20 ? 10.391 -17.656 -9.055 1 97.06 20 GLN B N 1
ATOM 736 C CA . GLN B 1 20 ? 10.336 -16.688 -7.965 1 97.06 20 GLN B CA 1
ATOM 737 C C . GLN B 1 20 ? 9.344 -15.57 -8.281 1 97.06 20 GLN B C 1
ATOM 739 O O . GLN B 1 20 ? 9.352 -15.023 -9.383 1 97.06 20 GLN B O 1
ATOM 744 N N . ILE B 1 21 ? 8.508 -15.336 -7.25 1 97.19 21 ILE B N 1
ATOM 745 C CA . ILE B 1 21 ? 7.562 -14.234 -7.402 1 97.19 21 ILE B CA 1
ATOM 746 C C . ILE B 1 21 ? 7.809 -13.188 -6.32 1 97.19 21 ILE B C 1
ATOM 748 O O . ILE B 1 21 ? 7.793 -13.5 -5.129 1 97.19 21 ILE B O 1
ATOM 752 N N . ASN B 1 22 ? 8.078 -11.961 -6.777 1 95.69 22 ASN B N 1
ATOM 753 C CA . ASN B 1 22 ? 8.047 -10.812 -5.879 1 95.69 22 ASN B CA 1
ATOM 754 C C . ASN B 1 22 ? 6.738 -10.039 -5.992 1 95.69 22 ASN B C 1
ATOM 756 O O . ASN B 1 22 ? 6.348 -9.641 -7.09 1 95.69 22 ASN B O 1
ATOM 760 N N . ILE B 1 23 ? 6.105 -9.922 -4.762 1 94.88 23 ILE B N 1
ATOM 761 C CA . ILE B 1 23 ? 4.77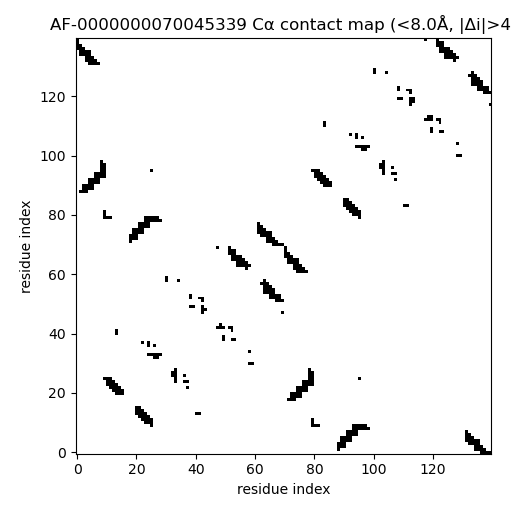 -9.336 -4.836 1 94.88 23 ILE B CA 1
ATOM 762 C C . ILE B 1 23 ? 4.633 -8.227 -3.797 1 94.88 23 ILE B C 1
ATOM 764 O O . ILE B 1 23 ? 5.004 -8.414 -2.635 1 94.88 23 ILE B O 1
ATOM 768 N N . GLY B 1 24 ? 4.227 -7.141 -4.293 1 91.56 24 GLY B N 1
ATOM 769 C CA . GLY B 1 24 ? 3.867 -6.039 -3.414 1 91.56 24 GLY B CA 1
ATOM 770 C C . GLY B 1 24 ? 2.383 -5.98 -3.104 1 91.56 24 GLY B C 1
ATOM 771 O O . GLY B 1 24 ? 1.554 -5.984 -4.016 1 91.56 24 GLY B O 1
ATOM 772 N N . ILE B 1 25 ? 2.127 -5.922 -1.747 1 88 25 ILE B N 1
ATOM 773 C CA . ILE B 1 25 ? 0.71 -5.926 -1.401 1 88 25 ILE B CA 1
ATOM 774 C C . ILE B 1 25 ? 0.378 -4.691 -0.566 1 88 25 ILE B C 1
ATOM 776 O O . ILE B 1 25 ? 1.27 -4.074 0.022 1 88 25 ILE B O 1
ATOM 780 N N . LYS B 1 26 ? -0.894 -4.441 -0.562 1 83 26 LYS B N 1
ATOM 781 C CA . LYS B 1 26 ? -1.375 -3.279 0.179 1 83 26 LYS B CA 1
ATOM 782 C C . LYS B 1 26 ? -1.802 -3.666 1.592 1 83 26 LYS B C 1
ATOM 784 O O . LYS B 1 26 ? -1.756 -2.842 2.508 1 83 26 LYS B O 1
ATOM 789 N N . SER B 1 27 ? -2.195 -4.906 1.684 1 81.06 27 SER B N 1
ATOM 790 C CA . SER B 1 27 ? -2.682 -5.387 2.971 1 81.06 27 SER B CA 1
ATOM 791 C C . SER B 1 27 ? -1.582 -5.355 4.027 1 81.06 27 SER B C 1
ATOM 793 O O . SER B 1 27 ? -0.396 -5.41 3.695 1 81.06 27 SER B O 1
ATOM 795 N N . LYS B 1 28 ? -2.066 -5.219 5.324 1 79.44 28 LYS B N 1
ATOM 796 C CA . LYS B 1 28 ? -1.119 -5.281 6.434 1 79.44 28 LYS B CA 1
ATOM 797 C C . LYS B 1 28 ? -0.654 -6.715 6.68 1 79.44 28 LYS B C 1
ATOM 799 O O . LYS B 1 28 ? -1.351 -7.668 6.328 1 79.44 28 LYS B O 1
ATOM 804 N N . PRO B 1 29 ? 0.458 -6.793 7.254 1 82.69 29 PRO B N 1
ATOM 805 C CA . PRO B 1 29 ? 0.981 -8.133 7.539 1 82.69 29 PRO B CA 1
ATOM 806 C C . PRO B 1 29 ? 0.128 -8.891 8.555 1 82.69 29 PRO B C 1
ATOM 808 O O . PRO B 1 29 ? 0.493 -8.992 9.727 1 82.69 29 PRO B O 1
ATOM 811 N N . LEU B 1 30 ? -1.068 -8.75 8.555 1 76.5 30 LEU B N 1
ATOM 812 C CA . LEU B 1 30 ? -1.955 -9.492 9.438 1 76.5 30 LEU B CA 1
ATOM 813 C C . LEU B 1 30 ? -2.383 -10.812 8.797 1 76.5 30 LEU B C 1
ATOM 815 O O . LEU B 1 30 ? -2.768 -10.836 7.629 1 76.5 30 LEU B O 1
ATOM 819 N N . LYS B 1 31 ? -1.928 -11.93 9.336 1 67.75 31 LYS B N 1
ATOM 820 C CA . LYS B 1 31 ? -1.895 -13.32 8.914 1 67.75 31 LYS B CA 1
ATOM 821 C C . LYS B 1 31 ? -3.227 -13.75 8.305 1 67.75 31 LYS B C 1
ATOM 823 O O . LYS B 1 31 ? -3.262 -14.578 7.395 1 67.75 31 LYS B O 1
ATOM 828 N N . GLY B 1 32 ? -3.828 -13.078 7.617 1 78.88 32 GLY B N 1
ATOM 829 C CA . GLY B 1 32 ? -5.027 -13.5 6.91 1 78.88 32 GLY B CA 1
ATOM 830 C C . GLY B 1 32 ? -5.344 -12.633 5.707 1 78.88 32 GLY B C 1
ATOM 831 O O . GLY B 1 32 ? -5.547 -13.141 4.605 1 78.88 32 GLY B O 1
ATOM 832 N N . GLU B 1 33 ? -5.188 -11.508 5.906 1 86.94 33 GLU B N 1
ATOM 833 C CA . GLU B 1 33 ? -5.531 -10.609 4.809 1 86.94 33 GLU B CA 1
ATOM 834 C C . GLU B 1 33 ? -4.422 -10.555 3.768 1 86.94 33 GLU B C 1
ATOM 836 O O . GLU B 1 33 ? -4.688 -10.547 2.564 1 86.94 33 GLU B O 1
ATOM 841 N N . ALA B 1 34 ? -3.248 -10.586 4.281 1 91.94 34 ALA B N 1
ATOM 842 C CA . ALA B 1 34 ? -2.109 -10.555 3.369 1 91.94 34 ALA B CA 1
ATOM 843 C C . ALA B 1 34 ? -2.096 -11.789 2.467 1 91.94 34 ALA B C 1
ATOM 845 O O . ALA B 1 34 ? -1.957 -11.672 1.248 1 91.94 34 ALA B O 1
ATOM 846 N N . ASN B 1 35 ? -2.336 -12.938 2.979 1 94 35 ASN B N 1
ATOM 847 C CA . ASN B 1 35 ? -2.312 -14.195 2.23 1 94 35 ASN B CA 1
ATOM 848 C C . ASN B 1 35 ? -3.432 -14.25 1.194 1 94 35 ASN B C 1
ATOM 850 O O . ASN B 1 35 ? -3.221 -14.711 0.071 1 94 35 ASN B O 1
ATOM 854 N N . LYS B 1 36 ? -4.496 -13.75 1.666 1 94.06 36 LYS B N 1
ATOM 855 C CA . LYS B 1 36 ? -5.629 -13.703 0.745 1 94.06 36 LYS B CA 1
ATOM 856 C C . LYS B 1 36 ? -5.328 -12.805 -0.454 1 94.06 36 LYS B C 1
ATOM 858 O O . LYS B 1 36 ? -5.625 -13.172 -1.595 1 94.06 36 LYS B O 1
ATOM 863 N N . GLU B 1 37 ? -4.738 -11.734 -0.101 1 93.25 37 GLU B N 1
ATOM 864 C CA . GLU B 1 37 ? -4.398 -10.797 -1.167 1 93.25 37 GLU B CA 1
ATOM 865 C C . GLU B 1 37 ? -3.342 -11.383 -2.102 1 93.25 37 GLU B C 1
ATOM 867 O O . GLU B 1 37 ? -3.418 -11.211 -3.32 1 93.25 37 GLU B O 1
ATOM 872 N N . ILE B 1 38 ? -2.451 -12.039 -1.607 1 94.81 38 ILE B N 1
ATOM 873 C CA . ILE B 1 38 ? -1.4 -12.672 -2.396 1 94.81 38 ILE B CA 1
ATOM 874 C C . ILE B 1 38 ? -2.016 -13.695 -3.35 1 94.81 38 ILE B C 1
ATOM 876 O O . ILE B 1 38 ? -1.729 -13.688 -4.547 1 94.81 38 ILE B O 1
ATOM 880 N N . ILE B 1 39 ? -2.895 -14.477 -2.826 1 96.31 39 ILE B N 1
ATOM 881 C CA . ILE B 1 39 ? -3.553 -15.523 -3.604 1 96.31 39 ILE B CA 1
ATOM 882 C C . ILE B 1 39 ? -4.359 -14.891 -4.738 1 96.31 39 ILE B C 1
ATOM 884 O O . ILE B 1 39 ? -4.285 -15.336 -5.883 1 96.31 39 ILE B O 1
ATOM 888 N N . LYS B 1 40 ? -5 -13.898 -4.363 1 96.25 40 LYS B N 1
ATOM 889 C CA . LYS B 1 40 ? -5.824 -13.219 -5.359 1 96.25 40 LYS B CA 1
ATOM 890 C C . LYS B 1 40 ? -4.973 -12.648 -6.488 1 96.25 40 LYS B C 1
ATOM 892 O O . LYS B 1 40 ? -5.301 -12.812 -7.664 1 96.25 40 LYS B O 1
ATOM 897 N N . LYS B 1 41 ? -3.871 -12.078 -6.137 1 95.44 41 LYS B N 1
ATOM 898 C CA . LYS B 1 41 ? -3 -11.461 -7.129 1 95.44 41 LYS B CA 1
ATOM 899 C C . LYS B 1 41 ? -2.344 -12.508 -8.023 1 95.44 41 LYS B C 1
ATOM 901 O O . LYS B 1 41 ? -2.246 -12.328 -9.234 1 95.44 41 LYS B O 1
ATOM 906 N N . ILE B 1 42 ? -1.979 -13.469 -7.43 1 96.75 42 ILE B N 1
ATOM 907 C CA . ILE B 1 42 ? -1.334 -14.547 -8.18 1 96.75 42 ILE B CA 1
ATOM 908 C C . ILE B 1 42 ? -2.352 -15.219 -9.094 1 96.75 42 ILE B C 1
ATOM 910 O O . ILE B 1 42 ? -2.074 -15.445 -10.273 1 96.75 42 ILE B O 1
ATOM 914 N N . ALA B 1 43 ? -3.504 -15.523 -8.555 1 97.56 43 ALA B N 1
ATOM 915 C CA . ALA B 1 43 ? -4.559 -16.125 -9.352 1 97.56 43 ALA B CA 1
ATOM 916 C C . ALA B 1 43 ? -4.895 -15.273 -10.57 1 97.56 43 ALA B C 1
ATOM 918 O O . ALA B 1 43 ? -5.012 -15.781 -11.688 1 97.56 43 ALA B O 1
ATOM 919 N N . LYS B 1 44 ? -4.973 -14.062 -10.328 1 96.31 44 LYS B N 1
ATOM 920 C CA . LYS B 1 44 ? -5.285 -13.125 -11.406 1 96.31 44 LYS B CA 1
ATOM 921 C C . LYS B 1 44 ? -4.207 -13.141 -12.484 1 96.31 44 LYS B C 1
ATOM 923 O O . LYS B 1 44 ? -4.512 -13.18 -13.68 1 96.31 44 LYS B O 1
ATOM 928 N N . HIS B 1 45 ? -2.971 -13.164 -12.094 1 95.12 45 HIS B N 1
ATOM 929 C CA . HIS B 1 45 ? -1.85 -13.117 -13.023 1 95.12 45 HIS B CA 1
ATOM 930 C C . HIS B 1 45 ? -1.823 -14.352 -13.914 1 95.12 45 HIS B C 1
ATOM 932 O O . HIS B 1 45 ? -1.568 -14.25 -15.117 1 95.12 45 HIS B O 1
ATOM 938 N N . PHE B 1 46 ? -2.146 -15.43 -13.328 1 96.06 46 PHE B N 1
ATOM 939 C CA . PHE B 1 46 ? -2.043 -16.703 -14.047 1 96.06 46 PHE B CA 1
ATOM 940 C C . PHE B 1 46 ? -3.365 -17.047 -14.719 1 96.06 46 PHE B C 1
ATOM 942 O O . PHE B 1 46 ? -3.447 -18.031 -15.469 1 96.06 46 PHE B O 1
ATOM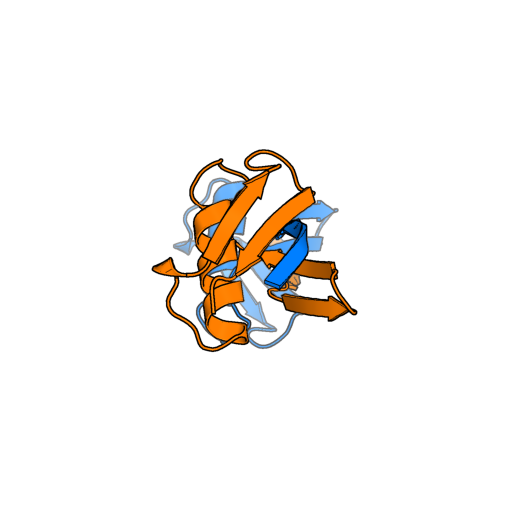 949 N N . GLY B 1 47 ? -4.418 -16.312 -14.367 1 96.81 47 GLY B N 1
ATOM 950 C CA . GLY B 1 47 ? -5.719 -16.562 -14.969 1 96.81 47 GLY B CA 1
ATOM 951 C C . GLY B 1 47 ? -6.398 -17.812 -14.445 1 96.81 47 GLY B C 1
ATOM 952 O O . GLY B 1 47 ? -7 -18.562 -15.219 1 96.81 47 GLY B O 1
ATOM 953 N N . VAL B 1 48 ? -6.242 -18.078 -13.25 1 97.06 48 VAL B N 1
ATOM 954 C CA . VAL B 1 48 ? -6.848 -19.25 -12.625 1 97.06 48 VAL B CA 1
ATOM 955 C C . VAL B 1 48 ? -7.703 -18.812 -11.43 1 97.06 48 VAL B C 1
ATOM 957 O O . VAL B 1 48 ? -7.617 -17.656 -10.984 1 97.06 48 VAL B O 1
ATOM 960 N N . SER B 1 49 ? -8.609 -19.75 -10.953 1 97 49 SER B N 1
ATOM 961 C CA . SER B 1 49 ? -9.398 -19.469 -9.758 1 97 49 SER B CA 1
ATOM 962 C C . SER B 1 49 ? -8.523 -19.453 -8.516 1 97 49 SER B C 1
ATOM 964 O O . SER B 1 49 ? -7.508 -20.141 -8.445 1 97 49 SER B O 1
ATOM 966 N N . THR B 1 50 ? -8.875 -18.656 -7.582 1 97.06 50 THR B N 1
ATOM 967 C CA . THR B 1 50 ? -8.156 -18.578 -6.312 1 97.06 50 THR B CA 1
ATOM 968 C C . THR B 1 50 ? -8.094 -19.953 -5.645 1 97.06 50 THR B C 1
ATOM 970 O O . THR B 1 50 ? -7.152 -20.234 -4.902 1 97.06 50 THR B O 1
ATOM 973 N N . ALA B 1 51 ? -9.086 -20.781 -5.988 1 97.06 51 ALA B N 1
ATOM 974 C CA . ALA B 1 51 ? -9.164 -22.109 -5.387 1 97.06 51 ALA B CA 1
ATOM 975 C C . ALA B 1 51 ? -8 -22.984 -5.836 1 97.06 51 ALA B C 1
ATOM 977 O O . ALA B 1 51 ? -7.684 -23.984 -5.184 1 97.06 51 ALA B O 1
ATOM 978 N N . LEU B 1 52 ? -7.387 -22.594 -6.855 1 97.62 52 LEU B N 1
ATOM 979 C CA . LEU B 1 52 ? -6.328 -23.406 -7.434 1 97.62 52 LEU B CA 1
ATOM 980 C C . LEU B 1 52 ? -4.957 -22.922 -6.977 1 97.62 52 LEU B C 1
ATOM 982 O O . LEU B 1 52 ? -3.93 -23.484 -7.375 1 97.62 52 LEU B O 1
ATOM 986 N N . VAL B 1 53 ? -4.879 -21.891 -6.125 1 97.88 53 VAL B N 1
ATOM 987 C CA . VAL B 1 53 ? -3.643 -21.328 -5.59 1 97.88 53 VAL B CA 1
ATOM 988 C C . VAL B 1 53 ? -3.553 -21.625 -4.094 1 97.88 53 VAL B C 1
ATOM 990 O O . VAL B 1 53 ? -4.453 -21.266 -3.33 1 97.88 53 VAL B O 1
ATOM 993 N N . GLN B 1 54 ? -2.486 -22.297 -3.711 1 96.62 54 GLN B N 1
ATOM 994 C CA . GLN B 1 54 ? -2.346 -22.672 -2.307 1 96.62 54 GLN B CA 1
ATOM 995 C C . GLN B 1 54 ? -0.973 -22.281 -1.769 1 96.62 54 GLN B C 1
ATOM 997 O O . GLN B 1 54 ? 0.037 -22.438 -2.459 1 96.62 54 GLN B O 1
ATOM 1002 N N . ILE B 1 55 ? -0.988 -21.75 -0.518 1 96 55 ILE B N 1
ATOM 1003 C CA . ILE B 1 55 ? 0.271 -21.516 0.179 1 96 55 ILE B CA 1
ATOM 1004 C C . ILE B 1 55 ? 0.719 -22.781 0.894 1 96 55 ILE B C 1
ATOM 1006 O O . ILE B 1 55 ? 0.022 -23.281 1.78 1 96 55 ILE B O 1
ATOM 1010 N N . LYS B 1 56 ? 1.78 -23.234 0.569 1 97 56 LYS B N 1
ATOM 1011 C CA . LYS B 1 56 ? 2.264 -24.5 1.109 1 97 56 LYS B CA 1
ATOM 1012 C C . LYS B 1 56 ? 3.105 -24.281 2.363 1 97 56 LYS B C 1
ATOM 1014 O O . LYS B 1 56 ? 3.156 -25.141 3.244 1 97 56 LYS B O 1
ATOM 1019 N N . SER B 1 57 ? 3.756 -23.25 2.391 1 96.31 57 SER B N 1
ATOM 1020 C CA . SER B 1 57 ? 4.602 -22.938 3.533 1 96.31 57 SER B CA 1
ATOM 1021 C C . SER B 1 57 ? 4.883 -21.438 3.609 1 96.31 57 SER B C 1
ATOM 1023 O O . SER B 1 57 ? 4.773 -20.719 2.605 1 96.31 57 SER B O 1
ATOM 1025 N N . GLY B 1 58 ? 5.152 -20.906 4.863 1 95 58 GLY B N 1
ATOM 1026 C CA . GLY B 1 58 ? 5.535 -19.516 5.016 1 95 58 GLY B CA 1
ATOM 1027 C C . GLY B 1 58 ? 4.348 -18.578 5.207 1 95 58 GLY B C 1
ATOM 1028 O O . GLY B 1 58 ? 4.383 -17.422 4.785 1 95 58 GLY B O 1
ATOM 1029 N N . HIS B 1 59 ? 3.275 -19.125 5.824 1 91.06 59 HIS B N 1
ATOM 1030 C CA . HIS B 1 59 ? 2.055 -18.344 5.992 1 91.06 59 HIS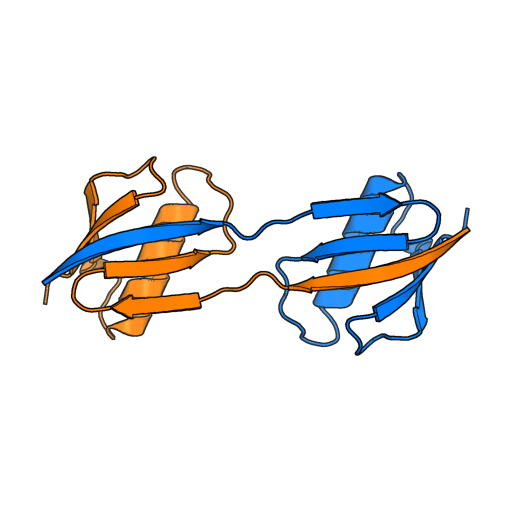 B CA 1
ATOM 1031 C C . HIS B 1 59 ? 2.318 -17.062 6.781 1 91.06 59 HIS B C 1
ATOM 1033 O O . HIS B 1 59 ? 1.677 -16.047 6.543 1 91.06 59 HIS B O 1
ATOM 1039 N N . LYS B 1 60 ? 3.266 -17.172 7.566 1 91.12 60 LYS B N 1
ATOM 1040 C CA . LYS B 1 60 ? 3.514 -16.031 8.445 1 91.12 60 LYS B CA 1
ATOM 1041 C C . LYS B 1 60 ? 4.82 -15.336 8.078 1 91.12 60 LYS B C 1
ATOM 1043 O O . LYS B 1 60 ? 5.277 -14.453 8.805 1 91.12 60 LYS B O 1
ATOM 1048 N N . SER B 1 61 ? 5.387 -15.781 6.992 1 92.44 61 SER B N 1
ATOM 1049 C CA . SER B 1 61 ? 6.676 -15.227 6.582 1 92.44 61 SER B CA 1
ATOM 1050 C C . SER B 1 61 ? 6.527 -14.336 5.352 1 92.44 61 SER B C 1
ATOM 1052 O O . SER B 1 61 ? 5.523 -14.414 4.645 1 92.44 61 SER B O 1
ATOM 1054 N N . ARG B 1 62 ? 7.488 -13.547 5.258 1 92.56 62 ARG B N 1
ATOM 1055 C CA . ARG B 1 62 ? 7.539 -12.75 4.035 1 92.56 62 ARG B CA 1
ATOM 1056 C C . ARG B 1 62 ? 7.918 -13.617 2.836 1 92.56 62 ARG B C 1
ATOM 1058 O O . ARG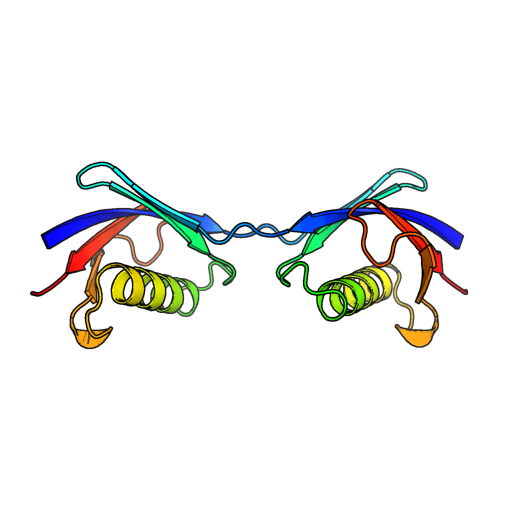 B 1 62 ? 7.711 -13.211 1.688 1 92.56 62 ARG B O 1
ATOM 1065 N N . GLU B 1 63 ? 8.594 -14.695 3.115 1 95.12 63 GLU B N 1
ATOM 1066 C CA . GLU B 1 63 ? 8.922 -15.68 2.088 1 95.12 63 GLU B CA 1
ATOM 1067 C C . GLU B 1 63 ? 8 -16.891 2.182 1 95.12 63 GLU B C 1
ATOM 1069 O O . GLU B 1 63 ? 7.855 -17.484 3.252 1 95.12 63 GLU B O 1
ATOM 1074 N N . LYS B 1 64 ? 7.371 -17.203 0.977 1 96.25 64 LYS B N 1
ATOM 1075 C CA . LYS B 1 64 ? 6.418 -18.312 1.021 1 96.25 64 LYS B CA 1
ATOM 1076 C C . LYS B 1 64 ? 6.492 -19.156 -0.25 1 96.25 64 LYS B C 1
ATOM 1078 O O . LYS B 1 64 ? 6.992 -18.688 -1.278 1 96.25 64 LYS B O 1
ATOM 1083 N N . ILE B 1 65 ? 6.145 -20.344 -0.023 1 97.88 65 ILE B N 1
ATOM 1084 C CA . ILE B 1 65 ? 6.039 -21.266 -1.155 1 97.88 65 ILE B CA 1
ATOM 1085 C C . ILE B 1 65 ? 4.578 -21.406 -1.566 1 97.88 65 ILE B C 1
ATOM 1087 O O . ILE B 1 65 ? 3.721 -21.719 -0.735 1 97.88 65 ILE B O 1
ATOM 1091 N N . ILE B 1 66 ? 4.332 -21.234 -2.861 1 97.5 66 ILE B N 1
ATOM 1092 C CA . ILE B 1 66 ? 2.967 -21.297 -3.373 1 97.5 66 ILE B CA 1
ATOM 1093 C C . ILE B 1 66 ? 2.871 -22.359 -4.465 1 97.5 66 ILE B C 1
ATOM 1095 O O . ILE B 1 66 ? 3.801 -22.531 -5.258 1 97.5 66 ILE B O 1
ATOM 1099 N N . GLU B 1 67 ? 1.778 -22.984 -4.398 1 97.88 67 GLU B N 1
ATOM 1100 C CA . GLU B 1 67 ? 1.478 -23.969 -5.434 1 97.88 67 GLU B CA 1
ATOM 1101 C C . GLU B 1 67 ? 0.248 -23.562 -6.242 1 97.88 67 GLU B C 1
ATOM 1103 O O . GLU B 1 67 ? -0.768 -23.156 -5.676 1 97.88 67 GLU B O 1
ATOM 1108 N N . ILE B 1 68 ? 0.437 -23.594 -7.555 1 96.44 68 ILE B N 1
ATOM 1109 C CA . ILE B 1 68 ? -0.685 -23.391 -8.461 1 96.44 68 ILE B CA 1
ATOM 1110 C C . ILE B 1 68 ? -1.068 -24.719 -9.117 1 96.44 68 ILE B C 1
ATOM 1112 O O . ILE B 1 68 ? -0.262 -25.328 -9.828 1 96.44 68 ILE B O 1
ATOM 1116 N N . LEU B 1 69 ? -2.371 -25.062 -8.836 1 91.31 69 LEU B N 1
ATOM 1117 C CA . LEU B 1 69 ? -2.84 -26.344 -9.336 1 91.31 69 LEU B CA 1
ATOM 1118 C C . LEU B 1 69 ? -3.473 -26.203 -10.719 1 91.31 69 LEU B C 1
ATOM 1120 O O . LEU B 1 69 ? -4.281 -25.297 -10.938 1 91.31 69 LEU B O 1
ATOM 1124 N N . LYS B 1 70 ? -2.795 -26.25 -11.781 1 70.62 70 LYS B N 1
ATOM 1125 C CA . LYS B 1 70 ? -3.398 -26.312 -13.109 1 70.62 70 LYS B CA 1
ATOM 1126 C C . LYS B 1 70 ? -3.854 -27.734 -13.438 1 70.62 70 LYS B C 1
ATOM 1128 O O . LYS B 1 70 ? -3.256 -28.719 -12.977 1 70.62 70 LYS B O 1
#

Secondary structure (DSSP, 8-state):
-EEEEEEEE---EEEEETTEEEEEESS-S-TTHHHHHHHHHHHHHHT--GGGEEEEE-TTSSEEEEEE--/-EEEEEEEE---EEEEETTEEEEEE-S-S-TTHHHHHHHHHHHHHHT--GGGEEEEE-TTSSEEEEEE--

pLDDT: mean 92.17, std 7.09, range [67.0, 97.94]